Protein AF-A0A1U5AFI0-F1 (afdb_monomer_lite)

Structure (mmCIF, N/CA/C/O backbone):
data_AF-A0A1U5AFI0-F1
#
_entry.id   AF-A0A1U5AFI0-F1
#
loop_
_atom_site.group_PDB
_atom_site.id
_atom_site.type_symbol
_atom_site.label_atom_id
_atom_site.label_alt_id
_atom_site.label_comp_id
_atom_site.label_asym_id
_atom_site.label_entity_id
_atom_site.label_seq_id
_atom_site.pdbx_PDB_ins_code
_atom_site.Cartn_x
_atom_s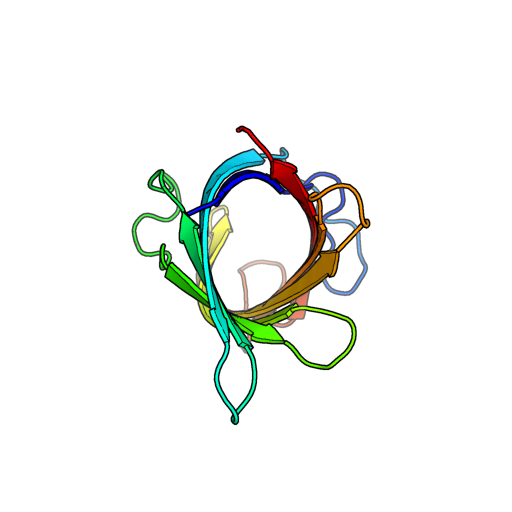ite.Cartn_y
_atom_site.Cartn_z
_atom_site.occupancy
_atom_site.B_iso_or_equiv
_atom_site.auth_seq_id
_atom_site.auth_comp_id
_atom_site.auth_asym_id
_atom_site.auth_atom_id
_atom_site.pdbx_PDB_model_num
ATOM 1 N N . MET A 1 1 ? -11.183 8.647 15.906 1.00 78.31 1 MET A N 1
ATOM 2 C CA . MET A 1 1 ? -10.141 8.436 14.883 1.00 78.31 1 MET A CA 1
ATOM 3 C C . MET A 1 1 ? -8.899 7.941 15.593 1.00 78.31 1 MET A C 1
ATOM 5 O O . MET A 1 1 ? -8.660 8.403 16.701 1.00 78.31 1 MET A O 1
ATOM 9 N N . CYS A 1 2 ? -8.158 7.023 14.988 1.00 89.19 2 CYS A N 1
ATOM 10 C CA . CYS A 1 2 ? -6.889 6.516 15.512 1.00 89.19 2 CYS A CA 1
ATOM 11 C C . CYS A 1 2 ? -5.765 6.988 14.587 1.00 89.19 2 CYS A C 1
ATOM 13 O O . CYS A 1 2 ? -5.939 6.951 13.367 1.00 89.19 2 CYS A O 1
ATOM 15 N N . ALA A 1 3 ? -4.660 7.470 15.147 1.00 94.75 3 ALA A N 1
ATOM 16 C CA . ALA A 1 3 ? -3.517 7.963 14.385 1.00 94.75 3 ALA A CA 1
ATOM 17 C C . ALA A 1 3 ? -2.415 6.900 14.342 1.00 94.75 3 ALA A C 1
ATOM 19 O O . ALA A 1 3 ? -2.177 6.213 15.336 1.00 94.75 3 ALA A O 1
ATOM 20 N N . TYR A 1 4 ? -1.777 6.757 13.182 1.00 96.06 4 TYR A N 1
ATOM 21 C CA . TYR A 1 4 ? -0.758 5.745 12.932 1.00 96.06 4 TYR A CA 1
ATOM 22 C C . TYR A 1 4 ? 0.396 6.306 12.111 1.00 96.06 4 TYR A C 1
ATOM 24 O O . TYR A 1 4 ? 0.178 7.088 11.185 1.00 96.06 4 TYR A O 1
ATOM 32 N N . ASP A 1 5 ? 1.594 5.803 12.378 1.00 96.62 5 ASP A N 1
ATOM 33 C CA . ASP A 1 5 ? 2.698 5.832 11.428 1.00 96.62 5 ASP A CA 1
ATOM 34 C C . ASP A 1 5 ? 2.676 4.547 10.605 1.00 96.62 5 ASP A C 1
ATOM 36 O O . ASP A 1 5 ? 2.645 3.444 11.150 1.00 96.62 5 ASP A O 1
ATOM 40 N N . THR A 1 6 ? 2.675 4.694 9.282 1.00 96.31 6 THR A N 1
ATOM 41 C CA . THR A 1 6 ? 2.744 3.581 8.332 1.00 96.31 6 THR A CA 1
ATOM 42 C C . THR A 1 6 ? 4.146 3.474 7.778 1.00 96.31 6 THR A C 1
ATOM 44 O O . THR A 1 6 ? 4.532 4.298 6.952 1.00 96.31 6 THR A O 1
ATOM 47 N N . TYR A 1 7 ? 4.886 2.456 8.195 1.00 97.50 7 TYR A N 1
ATOM 48 C CA . TYR A 1 7 ? 6.211 2.161 7.665 1.00 97.50 7 TYR A CA 1
ATOM 49 C C . TYR A 1 7 ? 6.099 1.169 6.505 1.00 97.50 7 TYR A C 1
ATOM 51 O O . TYR A 1 7 ? 5.743 0.011 6.713 1.00 97.50 7 TYR A O 1
ATOM 59 N N . LEU A 1 8 ? 6.379 1.628 5.285 1.00 97.25 8 LEU A N 1
ATOM 60 C CA . LEU A 1 8 ? 6.456 0.810 4.077 1.00 97.25 8 LEU A CA 1
ATOM 61 C C . LEU A 1 8 ? 7.889 0.301 3.909 1.00 97.25 8 LEU A C 1
ATOM 63 O O . LEU A 1 8 ? 8.808 1.086 3.655 1.00 97.25 8 LEU A O 1
ATOM 67 N N . ASP A 1 9 ? 8.079 -1.011 4.026 1.00 97.94 9 ASP A N 1
ATOM 68 C CA . ASP A 1 9 ? 9.399 -1.634 3.966 1.00 97.94 9 ASP A CA 1
ATOM 69 C C . ASP A 1 9 ? 9.802 -1.938 2.518 1.00 97.94 9 ASP A C 1
ATOM 71 O O . ASP A 1 9 ? 9.871 -3.089 2.076 1.00 97.94 9 ASP A O 1
ATOM 75 N N . HIS A 1 10 ? 10.060 -0.877 1.755 1.00 95.44 10 HIS A N 1
ATOM 76 C CA . HIS A 1 10 ? 10.515 -0.993 0.371 1.00 95.44 10 HIS A CA 1
ATOM 77 C C . HIS A 1 10 ? 11.867 -1.703 0.238 1.00 95.44 10 HIS A C 1
ATOM 79 O O . HIS A 1 10 ? 12.152 -2.265 -0.817 1.00 95.44 10 HIS A O 1
ATOM 85 N N . ALA A 1 11 ? 12.668 -1.787 1.304 1.00 97.62 11 ALA A N 1
ATOM 86 C CA . ALA A 1 11 ? 13.906 -2.562 1.292 1.00 97.62 11 ALA A CA 1
ATOM 87 C C . ALA A 1 11 ? 13.649 -4.074 1.136 1.00 97.62 11 ALA A C 1
ATOM 89 O O . ALA A 1 11 ? 14.543 -4.824 0.745 1.00 97.62 11 ALA A O 1
ATOM 90 N N . ARG A 1 12 ? 12.423 -4.530 1.421 1.00 98.25 12 ARG A N 1
ATOM 91 C CA . ARG A 1 12 ? 11.962 -5.912 1.230 1.00 98.25 12 ARG A CA 1
ATOM 92 C C . ARG A 1 12 ? 11.039 -6.083 0.026 1.00 98.25 12 ARG A C 1
ATOM 94 O O . ARG A 1 12 ? 10.423 -7.142 -0.108 1.00 98.25 12 ARG A O 1
ATOM 101 N N . GLN A 1 13 ? 10.922 -5.066 -0.823 1.00 97.62 13 GLN A N 1
ATOM 102 C CA . GLN A 1 13 ? 10.088 -5.147 -2.011 1.00 97.62 13 GLN A CA 1
ATOM 103 C C . GLN A 1 13 ? 10.597 -6.232 -2.971 1.00 97.62 13 GLN A C 1
ATOM 105 O O . GLN A 1 13 ? 11.798 -6.491 -3.102 1.00 97.62 13 GLN A O 1
ATOM 110 N N . THR A 1 14 ? 9.649 -6.880 -3.643 1.00 98.00 14 THR A N 1
ATOM 111 C CA . THR A 1 14 ? 9.916 -7.837 -4.715 1.00 98.00 14 THR A CA 1
ATOM 112 C C . THR A 1 14 ? 9.056 -7.540 -5.932 1.00 98.00 14 THR A C 1
ATOM 114 O O . THR A 1 14 ? 7.973 -6.974 -5.792 1.00 98.00 14 THR A O 1
ATOM 117 N N . PHE A 1 15 ? 9.502 -7.989 -7.103 1.00 97.19 15 PHE A N 1
ATOM 118 C CA . PHE A 1 15 ? 8.686 -8.111 -8.307 1.00 97.19 15 PHE A CA 1
ATOM 119 C C . PHE A 1 15 ? 8.700 -9.565 -8.776 1.00 97.19 15 PHE A C 1
ATOM 121 O O . PHE A 1 15 ? 9.766 -10.130 -9.020 1.00 97.19 15 PHE A O 1
ATOM 128 N N . GLU A 1 16 ? 7.539 -10.208 -8.896 1.00 97.31 16 GLU A N 1
ATOM 129 C CA . GLU A 1 16 ? 7.459 -11.645 -9.228 1.00 97.31 16 GLU A CA 1
ATOM 130 C C . GLU A 1 16 ? 8.360 -12.510 -8.314 1.00 97.31 16 GLU A C 1
ATOM 132 O O . GLU A 1 16 ? 9.023 -13.454 -8.745 1.00 97.31 16 GLU A O 1
ATOM 137 N N . GLY A 1 17 ? 8.456 -12.128 -7.035 1.00 97.12 17 GLY A N 1
ATOM 138 C CA . GLY A 1 17 ? 9.295 -12.787 -6.031 1.00 97.12 17 GLY A CA 1
ATOM 139 C C . GLY A 1 17 ? 10.802 -12.513 -6.138 1.00 97.12 17 GLY A C 1
ATOM 140 O O . GLY A 1 17 ? 11.545 -12.920 -5.243 1.00 97.12 17 GLY A O 1
ATOM 141 N N . ARG A 1 18 ? 11.281 -11.808 -7.173 1.00 97.19 18 ARG A N 1
ATOM 142 C CA . ARG A 1 18 ? 12.684 -11.365 -7.257 1.00 97.19 18 ARG A CA 1
ATOM 143 C C . ARG A 1 18 ? 12.883 -10.100 -6.418 1.00 97.19 18 ARG A C 1
ATOM 145 O O . ARG A 1 18 ? 12.010 -9.237 -6.467 1.00 97.19 18 ARG A O 1
ATOM 152 N N . PRO A 1 19 ? 13.990 -9.952 -5.669 1.00 97.12 19 PRO A N 1
ATOM 153 C CA . PRO A 1 19 ? 14.265 -8.715 -4.942 1.00 97.12 19 PRO A CA 1
ATOM 154 C C . PRO A 1 19 ? 14.252 -7.495 -5.870 1.00 97.12 19 PRO A C 1
ATOM 156 O O . PRO A 1 19 ? 14.909 -7.510 -6.909 1.00 97.12 19 PRO A O 1
ATOM 159 N N . ASP A 1 20 ? 13.522 -6.458 -5.466 1.00 94.44 20 ASP A N 1
ATOM 160 C CA . ASP A 1 20 ? 13.448 -5.154 -6.135 1.00 94.44 20 ASP A CA 1
ATOM 161 C C . ASP A 1 20 ? 13.395 -4.032 -5.077 1.00 94.44 20 ASP A C 1
ATOM 163 O O . ASP A 1 20 ? 12.355 -3.404 -4.876 1.00 94.44 20 ASP A O 1
ATOM 167 N N . PRO A 1 21 ? 14.471 -3.859 -4.287 1.00 95.00 21 PRO A N 1
ATOM 168 C CA . PRO A 1 21 ? 14.442 -2.998 -3.115 1.00 95.00 21 PRO A CA 1
ATOM 169 C C . PRO A 1 21 ? 14.593 -1.514 -3.466 1.00 95.00 21 PRO A C 1
ATOM 171 O O . PRO A 1 21 ? 15.348 -1.140 -4.365 1.00 95.00 21 PRO A O 1
ATOM 174 N N . SER A 1 22 ? 13.964 -0.656 -2.667 1.00 90.56 22 SER A N 1
ATOM 175 C CA . SER A 1 22 ? 14.218 0.789 -2.638 1.00 90.56 22 SER A CA 1
ATOM 176 C C . SER A 1 22 ? 14.157 1.333 -1.206 1.00 90.56 22 SER A C 1
ATOM 178 O O . SER A 1 22 ? 13.956 0.571 -0.254 1.00 90.56 22 SER A O 1
ATOM 180 N N . ASP A 1 23 ? 14.396 2.634 -1.031 1.00 93.12 23 ASP A N 1
ATOM 181 C CA . ASP A 1 23 ? 14.433 3.241 0.299 1.00 93.12 23 ASP A CA 1
ATOM 182 C C . ASP A 1 23 ? 13.063 3.131 0.997 1.00 93.12 23 ASP A C 1
ATOM 184 O O . ASP A 1 23 ? 12.030 3.468 0.404 1.00 93.12 23 ASP A O 1
ATOM 188 N N . PRO A 1 24 ? 13.017 2.667 2.260 1.00 94.81 24 PRO A N 1
ATOM 189 C CA . PRO A 1 24 ? 11.769 2.585 3.003 1.00 94.81 24 PRO A CA 1
ATOM 190 C C . PRO A 1 24 ? 11.200 3.980 3.280 1.00 94.81 24 PRO A C 1
ATOM 192 O O . PRO A 1 24 ? 11.921 4.979 3.317 1.00 94.81 24 PRO A O 1
ATOM 195 N N . SER A 1 25 ? 9.893 4.050 3.527 1.00 93.50 25 SER A N 1
ATOM 196 C CA . SER A 1 25 ? 9.216 5.318 3.809 1.00 93.50 25 SER A CA 1
ATOM 197 C C . SER A 1 25 ? 8.228 5.197 4.962 1.00 93.50 25 SER A C 1
ATOM 199 O O . SER A 1 25 ? 7.618 4.149 5.165 1.00 93.50 25 SER A O 1
ATOM 201 N N . THR A 1 26 ? 8.043 6.292 5.702 1.00 95.00 26 THR A N 1
ATOM 202 C CA . THR A 1 26 ? 7.027 6.393 6.755 1.00 95.00 26 THR A CA 1
ATOM 203 C C . THR A 1 26 ? 5.995 7.446 6.381 1.00 95.00 26 THR A C 1
ATOM 205 O O . THR A 1 26 ? 6.347 8.558 5.990 1.00 95.00 26 THR A O 1
ATOM 208 N N . GLN A 1 27 ? 4.715 7.103 6.509 1.00 94.12 27 GLN A N 1
ATOM 209 C CA . GLN A 1 27 ? 3.594 7.978 6.175 1.00 94.12 27 GLN A CA 1
ATOM 210 C C . GLN A 1 27 ? 2.623 8.072 7.350 1.00 94.12 27 GLN A C 1
ATOM 212 O O . GLN A 1 27 ? 2.140 7.052 7.842 1.00 94.12 27 GLN A O 1
ATOM 217 N N . ALA A 1 28 ? 2.285 9.295 7.756 1.00 94.50 28 ALA A N 1
ATOM 218 C CA . ALA A 1 28 ? 1.242 9.521 8.749 1.00 94.50 28 ALA A CA 1
ATOM 219 C C . ALA A 1 28 ? -0.137 9.156 8.173 1.00 94.50 28 ALA A C 1
ATOM 221 O O . ALA A 1 28 ? -0.500 9.553 7.057 1.00 94.50 28 ALA A O 1
ATOM 222 N N . ALA A 1 29 ? -0.920 8.422 8.956 1.00 93.81 29 ALA A N 1
ATOM 223 C CA . ALA A 1 29 ? -2.237 7.933 8.590 1.00 93.81 29 ALA A CA 1
ATOM 224 C C . ALA A 1 29 ? -3.251 8.145 9.718 1.00 93.81 29 ALA A C 1
ATOM 226 O O . ALA A 1 29 ? -2.918 8.139 10.903 1.00 93.81 29 ALA A O 1
ATOM 227 N N . SER A 1 30 ? -4.519 8.291 9.343 1.00 94.12 30 SER A N 1
ATOM 228 C CA . SER A 1 30 ? -5.639 8.290 10.280 1.00 94.12 30 SER A CA 1
ATOM 229 C C . SER A 1 30 ? -6.676 7.248 9.884 1.00 94.12 30 SER A C 1
ATOM 231 O O . SER A 1 30 ? -6.987 7.074 8.706 1.00 94.12 30 SER A O 1
ATOM 233 N N . PHE A 1 31 ? -7.211 6.555 10.885 1.00 92.12 31 PHE A N 1
ATOM 234 C CA . PHE A 1 31 ? -8.194 5.495 10.719 1.00 92.12 31 PHE A CA 1
ATOM 235 C C . PHE A 1 31 ? -9.514 5.844 11.390 1.00 92.12 31 PHE A C 1
ATOM 237 O O . PHE A 1 31 ? -9.560 6.311 12.534 1.00 92.12 31 PHE A O 1
ATOM 244 N N . THR A 1 32 ? -10.607 5.562 10.686 1.00 94.00 32 THR A N 1
ATOM 245 C CA . THR A 1 32 ? -11.959 5.585 11.249 1.00 94.00 32 THR A CA 1
ATOM 246 C C . THR A 1 32 ? -12.676 4.286 10.922 1.00 94.00 32 THR A C 1
ATOM 248 O O . THR A 1 32 ? -12.925 3.998 9.756 1.00 94.00 32 THR A O 1
ATOM 251 N N . THR A 1 33 ? -13.051 3.529 11.950 1.00 94.56 33 THR A N 1
ATOM 252 C CA . THR A 1 33 ? -13.770 2.261 11.792 1.00 94.56 33 THR A CA 1
ATOM 253 C C . THR A 1 33 ? -15.250 2.445 12.085 1.00 94.56 33 THR A C 1
ATOM 255 O O . THR A 1 33 ? -15.623 3.037 13.094 1.00 94.56 33 THR A O 1
ATOM 258 N N . THR A 1 34 ? -16.103 1.934 11.203 1.00 94.94 34 THR A N 1
ATOM 259 C CA . THR A 1 34 ? -17.555 1.869 11.394 1.00 94.94 34 THR A CA 1
ATOM 260 C C . THR A 1 34 ? -18.004 0.424 11.253 1.00 94.94 34 THR A C 1
ATOM 262 O O . THR A 1 34 ? -17.742 -0.206 10.231 1.00 94.94 34 THR A O 1
ATOM 265 N N . CYS A 1 35 ? -18.693 -0.094 12.266 1.00 94.81 35 CYS A N 1
ATOM 266 C CA . CYS A 1 35 ? -19.278 -1.430 12.248 1.00 94.81 35 CYS A CA 1
ATOM 267 C C . CYS A 1 35 ? -20.802 -1.335 12.225 1.00 94.81 35 CYS A C 1
ATOM 269 O O . CYS A 1 35 ? -21.402 -0.566 12.974 1.00 94.81 35 CYS A O 1
ATOM 271 N N . THR A 1 36 ? -21.421 -2.135 11.365 1.00 93.62 36 THR A N 1
ATOM 272 C CA . THR A 1 36 ? -22.875 -2.285 11.258 1.00 93.62 36 THR A CA 1
ATOM 273 C C . THR A 1 36 ? -23.236 -3.771 11.262 1.00 93.62 36 THR A C 1
ATOM 275 O O . THR A 1 36 ? -22.355 -4.630 11.295 1.00 93.62 36 THR A O 1
ATOM 278 N N . ALA A 1 37 ? -24.527 -4.094 11.153 1.00 94.19 37 ALA A N 1
ATOM 279 C CA . ALA A 1 37 ? -24.973 -5.476 10.960 1.00 94.19 37 ALA A CA 1
ATOM 280 C C . ALA A 1 37 ? -24.404 -6.136 9.682 1.00 94.19 37 ALA A C 1
ATOM 282 O O . ALA A 1 37 ? -24.400 -7.357 9.583 1.00 94.19 37 ALA A O 1
ATOM 283 N N . GLN A 1 38 ? -23.917 -5.348 8.714 1.00 91.06 38 GLN A N 1
ATOM 284 C CA . GLN A 1 38 ? -23.325 -5.834 7.460 1.00 91.06 38 GLN A CA 1
ATOM 285 C C . GLN A 1 38 ? -21.806 -6.066 7.550 1.00 91.06 38 GLN A C 1
ATOM 287 O O . GLN A 1 38 ? -21.187 -6.444 6.559 1.00 91.06 38 GLN A O 1
ATOM 292 N N . GLY A 1 39 ? -21.201 -5.828 8.717 1.00 93.06 39 GLY A N 1
ATOM 293 C CA . GLY A 1 39 ? -19.761 -5.932 8.940 1.00 93.06 39 GLY A CA 1
ATOM 294 C C . GLY A 1 39 ? -19.110 -4.587 9.247 1.00 93.06 39 GLY A C 1
ATOM 295 O O . GLY A 1 39 ? -19.784 -3.575 9.470 1.00 93.06 39 GLY A O 1
ATOM 296 N N . CYS A 1 40 ? -17.780 -4.593 9.284 1.00 95.81 40 CYS A N 1
ATOM 297 C CA . CYS A 1 40 ? -16.975 -3.427 9.619 1.00 95.81 40 CYS A CA 1
ATOM 298 C C . CYS A 1 40 ? -16.194 -2.907 8.412 1.00 95.81 40 CYS A C 1
ATOM 300 O O . CYS A 1 40 ? -15.639 -3.684 7.631 1.00 95.81 40 CYS A O 1
ATOM 302 N N . VAL A 1 41 ? -16.123 -1.581 8.304 1.00 96.31 41 VAL A N 1
ATOM 303 C CA . VAL A 1 41 ? -15.302 -0.860 7.329 1.00 96.31 41 VAL A CA 1
ATOM 304 C C . VAL A 1 41 ? -14.372 0.086 8.076 1.00 96.31 41 VAL A C 1
ATOM 306 O O . VAL A 1 41 ? -14.836 0.895 8.882 1.00 96.31 41 VAL A O 1
ATOM 309 N N . ALA A 1 42 ? -13.075 -0.001 7.801 1.00 95.62 42 ALA A N 1
ATOM 310 C CA . ALA A 1 42 ? -12.075 0.946 8.266 1.00 95.62 42 ALA A CA 1
ATOM 311 C C . ALA A 1 42 ? -11.680 1.874 7.115 1.00 95.62 42 ALA A C 1
ATOM 313 O O . ALA A 1 42 ? -11.272 1.421 6.050 1.00 95.62 42 ALA A O 1
ATOM 314 N N . ARG A 1 43 ? -11.806 3.182 7.326 1.00 95.75 43 ARG A N 1
ATOM 315 C CA . ARG A 1 43 ? -11.354 4.210 6.390 1.00 95.75 43 ARG A CA 1
ATOM 316 C C . ARG A 1 43 ? -9.963 4.666 6.780 1.00 95.75 43 ARG A C 1
ATOM 318 O O . ARG A 1 43 ? -9.807 5.260 7.846 1.00 95.75 43 ARG A O 1
ATOM 325 N N . TRP A 1 44 ? -8.993 4.403 5.920 1.00 94.06 44 TRP A N 1
ATOM 326 C CA . TRP A 1 44 ? -7.618 4.867 6.044 1.00 94.06 44 TRP A CA 1
ATOM 327 C C . TRP A 1 44 ? -7.444 6.141 5.228 1.00 94.06 44 TRP A C 1
ATOM 329 O O . TRP A 1 44 ? -7.505 6.088 4.002 1.00 94.06 44 TRP A O 1
ATOM 339 N N . LEU A 1 45 ? -7.117 7.254 5.882 1.00 93.69 45 LEU A N 1
ATOM 340 C CA . LEU A 1 45 ? -6.670 8.490 5.238 1.00 93.69 45 LEU A CA 1
ATOM 341 C C . LEU A 1 45 ? -5.159 8.701 5.432 1.00 93.69 45 LEU A C 1
ATOM 343 O O . LEU A 1 45 ? -4.700 8.859 6.563 1.00 93.69 45 LEU A O 1
ATOM 347 N N . ARG A 1 46 ? -4.391 8.731 4.338 1.00 92.75 46 ARG A N 1
ATOM 348 C CA . ARG A 1 46 ? -3.006 9.223 4.306 1.00 92.75 46 ARG A CA 1
ATOM 349 C C . ARG A 1 46 ? -3.034 10.739 4.508 1.00 92.75 46 ARG A C 1
ATOM 351 O O . ARG A 1 46 ? -3.712 11.439 3.765 1.00 92.75 46 ARG A O 1
ATOM 358 N N . VAL A 1 47 ? -2.329 11.231 5.525 1.00 89.12 47 VAL A N 1
ATOM 359 C CA . VAL A 1 47 ? -2.425 12.635 5.970 1.00 89.12 47 VAL A CA 1
ATOM 360 C C . VAL A 1 47 ? -1.495 13.559 5.177 1.00 89.12 47 VAL A C 1
ATOM 362 O O . VAL A 1 47 ? -1.785 14.743 5.034 1.00 89.12 47 VAL A O 1
ATOM 365 N N . ALA A 1 48 ? -0.394 13.022 4.647 1.00 83.19 48 ALA A N 1
ATOM 366 C CA . ALA A 1 48 ? 0.555 13.760 3.822 1.00 83.19 48 ALA A CA 1
ATOM 367 C C . ALA A 1 48 ? 0.401 13.416 2.333 1.00 83.19 48 ALA A C 1
ATOM 369 O O . ALA A 1 48 ? 0.134 12.267 1.964 1.00 83.19 48 ALA A O 1
ATOM 370 N N . GLU A 1 49 ? 0.613 14.408 1.473 1.00 79.56 49 GLU A N 1
ATOM 371 C CA . GLU A 1 49 ? 0.7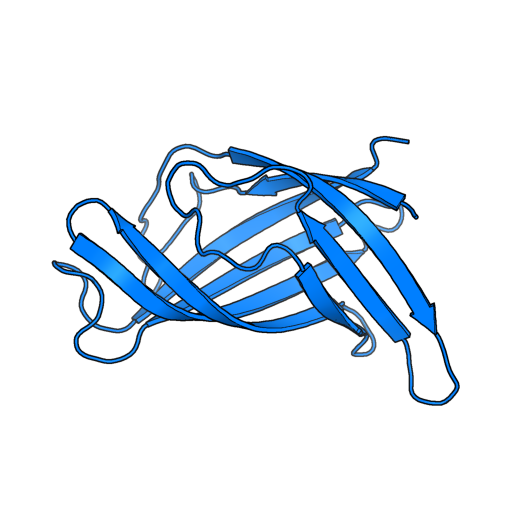16 14.180 0.034 1.00 79.56 49 GLU A CA 1
ATOM 372 C C . GLU A 1 49 ? 2.013 13.453 -0.325 1.00 79.56 49 GLU A C 1
ATOM 374 O O . GLU A 1 49 ? 3.033 13.595 0.351 1.00 79.56 49 GLU A O 1
ATOM 379 N N . LEU A 1 50 ? 1.971 12.677 -1.408 1.00 82.38 50 LEU A N 1
ATOM 380 C CA . LEU A 1 50 ? 3.157 12.030 -1.963 1.00 82.38 50 LEU A CA 1
ATOM 381 C C . LEU A 1 50 ? 3.738 12.947 -3.038 1.00 82.38 50 LEU A C 1
ATOM 383 O O . LEU A 1 50 ? 3.115 13.118 -4.084 1.00 82.38 50 LEU A O 1
ATOM 387 N N . SER A 1 51 ? 4.922 13.518 -2.803 1.00 78.12 51 SER A N 1
ATOM 388 C CA . SER A 1 51 ? 5.598 14.391 -3.780 1.00 78.12 51 SER A CA 1
ATOM 389 C C . SER A 1 51 ? 5.771 13.714 -5.138 1.00 78.12 51 SER A C 1
ATOM 391 O O . SER A 1 51 ? 5.545 14.332 -6.174 1.00 78.12 51 SER A O 1
ATOM 393 N N . ASP A 1 52 ? 6.101 12.425 -5.110 1.00 75.50 52 ASP A N 1
ATOM 394 C CA . ASP A 1 52 ? 6.447 11.643 -6.299 1.00 75.50 52 ASP A CA 1
ATOM 395 C C . ASP A 1 52 ? 5.211 10.982 -6.928 1.00 75.50 52 ASP A C 1
ATOM 397 O O . ASP A 1 52 ? 5.280 10.390 -8.004 1.00 75.50 52 ASP A O 1
ATOM 401 N N . ASN A 1 53 ? 4.054 11.080 -6.263 1.00 77.94 53 ASN A N 1
ATOM 402 C CA . ASN A 1 53 ? 2.792 10.547 -6.758 1.00 77.94 53 ASN A CA 1
ATOM 403 C C . ASN A 1 53 ? 1.588 11.390 -6.293 1.00 77.94 53 ASN A C 1
ATOM 405 O O . ASN A 1 53 ? 0.733 10.903 -5.544 1.00 77.94 53 ASN A O 1
ATOM 409 N N . PRO A 1 54 ? 1.486 12.656 -6.739 1.00 81.25 54 PRO A N 1
ATOM 410 C CA . PRO A 1 54 ? 0.470 13.600 -6.265 1.00 81.25 54 PRO A CA 1
ATOM 411 C C . PRO A 1 54 ? -0.961 13.221 -6.677 1.00 81.25 54 PRO A C 1
ATOM 413 O O . PRO A 1 54 ? -1.926 13.807 -6.199 1.00 81.25 54 PRO A O 1
ATOM 416 N N . HIS A 1 55 ? -1.117 12.248 -7.578 1.00 83.06 55 HIS A N 1
ATOM 417 C CA . HIS A 1 55 ? -2.416 11.739 -8.019 1.00 83.06 55 HIS A CA 1
ATOM 418 C C . HIS A 1 55 ? -2.824 10.440 -7.311 1.00 83.06 55 HIS A C 1
ATOM 420 O O . HIS A 1 55 ? -3.905 9.912 -7.575 1.00 83.06 55 HIS A O 1
ATOM 426 N N . ALA A 1 56 ? -1.991 9.918 -6.405 1.00 85.44 56 ALA A N 1
ATOM 427 C CA . ALA A 1 56 ? -2.330 8.752 -5.608 1.00 85.44 56 ALA A CA 1
ATOM 428 C C . ALA A 1 56 ? -3.509 9.052 -4.673 1.00 85.44 56 ALA A C 1
ATOM 430 O O . ALA A 1 56 ? -3.408 9.977 -3.856 1.00 85.44 56 ALA A O 1
ATOM 431 N N . PRO A 1 57 ? -4.570 8.221 -4.675 1.00 88.81 57 PRO A N 1
ATOM 432 C CA . PRO A 1 57 ? -5.653 8.354 -3.711 1.00 88.81 57 PRO A CA 1
ATOM 433 C C . PRO A 1 57 ? -5.106 8.398 -2.281 1.00 88.81 57 PRO A C 1
ATOM 435 O O . PRO A 1 57 ? -4.182 7.657 -1.933 1.00 88.81 57 PRO A O 1
ATOM 438 N N . ALA A 1 58 ? -5.645 9.292 -1.457 1.00 90.69 58 ALA A N 1
ATOM 439 C CA . ALA A 1 58 ? -5.275 9.402 -0.047 1.00 90.69 58 ALA A CA 1
ATOM 440 C C . ALA A 1 58 ? -6.191 8.573 0.864 1.00 90.69 58 ALA A C 1
ATOM 442 O O . ALA A 1 58 ? -5.798 8.249 1.980 1.00 90.69 58 ALA A O 1
ATOM 443 N N . LEU A 1 59 ? -7.394 8.223 0.398 1.00 92.69 59 LEU A N 1
ATOM 444 C CA . LEU A 1 59 ? -8.415 7.527 1.177 1.00 92.69 59 LEU A CA 1
ATOM 445 C C . LEU A 1 59 ? -8.642 6.112 0.641 1.00 92.69 59 LEU A C 1
ATOM 447 O O . LEU A 1 59 ? -8.880 5.936 -0.553 1.00 92.69 59 LEU A O 1
ATOM 451 N N . PHE A 1 60 ? -8.628 5.128 1.536 1.00 94.44 60 PHE A N 1
ATOM 452 C CA . PHE A 1 60 ? -8.890 3.728 1.215 1.00 94.44 60 PHE A CA 1
ATOM 453 C C . PHE A 1 60 ? -9.867 3.116 2.211 1.00 94.44 60 PHE A C 1
ATOM 455 O O . PHE A 1 60 ? -9.709 3.271 3.423 1.00 94.44 60 PHE A O 1
ATOM 462 N N . ASP A 1 61 ? -10.847 2.385 1.690 1.00 96.19 61 ASP A N 1
ATOM 463 C CA . ASP A 1 61 ? -11.761 1.591 2.499 1.00 96.19 61 ASP A CA 1
ATOM 464 C C . ASP A 1 61 ? -11.212 0.168 2.625 1.00 96.19 61 ASP A C 1
ATOM 466 O O . ASP A 1 61 ? -10.922 -0.501 1.630 1.00 96.19 61 ASP A O 1
ATOM 470 N N . TYR A 1 62 ? -11.102 -0.295 3.862 1.00 97.06 62 TYR A N 1
ATOM 471 C CA . TYR A 1 62 ? -10.749 -1.656 4.221 1.00 97.06 62 TYR A CA 1
ATOM 472 C C . TYR A 1 62 ? -11.971 -2.360 4.792 1.00 97.06 62 TYR A C 1
ATOM 474 O O . TYR A 1 62 ? -12.678 -1.803 5.633 1.00 97.06 62 TYR A O 1
ATOM 482 N N . ARG A 1 63 ? -12.209 -3.600 4.375 1.00 97.12 63 ARG A N 1
ATOM 483 C CA . ARG A 1 63 ? -13.293 -4.442 4.889 1.00 97.12 63 ARG A CA 1
ATOM 484 C C . ARG A 1 63 ? -12.726 -5.551 5.757 1.00 97.12 63 ARG A C 1
ATOM 486 O O . ARG A 1 63 ? -11.715 -6.151 5.407 1.00 97.12 63 ARG A O 1
ATOM 493 N N . TRP A 1 64 ? -13.378 -5.810 6.885 1.00 95.94 64 TRP A N 1
ATOM 494 C CA . TRP A 1 64 ? -13.032 -6.945 7.735 1.00 95.94 64 TRP A CA 1
ATOM 495 C C . TRP A 1 64 ? -13.534 -8.243 7.101 1.00 95.94 64 TRP A C 1
ATOM 497 O O . TRP A 1 64 ? -14.712 -8.323 6.748 1.00 95.94 64 TRP A O 1
ATOM 507 N N . ASN A 1 65 ? -12.672 -9.252 6.980 1.00 94.38 65 ASN A N 1
ATOM 508 C CA . ASN A 1 65 ? -13.017 -10.543 6.373 1.00 94.38 65 ASN A CA 1
ATOM 509 C C . ASN A 1 65 ? -13.143 -11.700 7.397 1.00 94.38 65 ASN A C 1
ATOM 511 O O . ASN A 1 65 ? -13.511 -12.808 7.016 1.00 94.38 65 ASN A O 1
ATOM 515 N N . GLY A 1 66 ? -12.851 -11.453 8.680 1.00 91.44 66 GLY A N 1
ATOM 516 C CA . GLY A 1 66 ? -12.863 -12.462 9.744 1.00 91.44 66 GLY A CA 1
ATOM 517 C C . GLY A 1 66 ? -11.586 -12.479 10.584 1.00 91.44 66 GLY A C 1
ATOM 518 O O . GLY A 1 66 ? -11.684 -12.564 11.807 1.00 91.44 66 GLY A O 1
ATOM 519 N N . ASP A 1 67 ? -10.424 -12.341 9.949 1.00 93.38 67 ASP A N 1
ATOM 520 C CA . ASP A 1 67 ? -9.102 -12.383 10.593 1.00 93.38 67 ASP A CA 1
ATOM 521 C C . ASP A 1 67 ? -8.189 -11.209 10.205 1.00 93.38 67 ASP A C 1
ATOM 523 O O . ASP A 1 67 ? -7.250 -10.884 10.937 1.00 93.38 67 ASP A O 1
ATOM 527 N N . ARG A 1 68 ? -8.487 -10.530 9.094 1.00 96.50 68 ARG A N 1
ATOM 528 C CA . ARG A 1 68 ? -7.730 -9.383 8.597 1.00 96.50 68 ARG A CA 1
ATOM 529 C C . ARG A 1 68 ? -8.624 -8.332 7.946 1.00 96.50 68 ARG A C 1
ATOM 531 O O . ARG A 1 68 ? -9.787 -8.547 7.597 1.00 96.50 68 ARG A O 1
ATOM 538 N N . TRP A 1 69 ? -8.048 -7.157 7.768 1.00 97.56 69 TRP A N 1
ATOM 539 C CA . TRP A 1 69 ? -8.609 -6.111 6.928 1.00 97.56 69 TRP A CA 1
ATOM 540 C C . TRP A 1 69 ? -8.092 -6.256 5.504 1.00 97.56 69 TRP A C 1
ATOM 542 O O . TRP A 1 69 ? -6.895 -6.448 5.311 1.00 97.56 69 TRP A O 1
ATOM 552 N N . GLU A 1 70 ? -8.971 -6.107 4.519 1.00 98.06 70 GLU A N 1
ATOM 553 C CA . GLU A 1 70 ? -8.620 -6.185 3.101 1.00 98.06 70 GLU A CA 1
ATOM 554 C C . GLU A 1 70 ? -9.080 -4.933 2.352 1.00 98.06 70 GLU A C 1
ATOM 556 O O . GLU A 1 70 ? -10.187 -4.434 2.576 1.00 98.06 70 GLU A O 1
ATOM 561 N N . SER A 1 71 ? -8.254 -4.439 1.436 1.00 97.50 71 SER A N 1
ATOM 562 C CA . SER A 1 71 ? -8.612 -3.366 0.506 1.00 97.50 71 SER A CA 1
ATOM 563 C C . SER A 1 71 ? -8.093 -3.689 -0.887 1.00 97.50 71 SER A C 1
ATOM 565 O O . SER A 1 71 ? -7.028 -4.288 -1.022 1.00 97.50 71 SER A O 1
ATOM 567 N N . SER A 1 72 ? -8.833 -3.287 -1.920 1.00 96.25 72 SER A N 1
ATOM 568 C CA . SER A 1 72 ? -8.363 -3.335 -3.302 1.00 96.25 72 SER A CA 1
ATOM 569 C C . SER A 1 72 ? -8.937 -2.170 -4.103 1.00 96.25 72 SER A C 1
ATOM 571 O O . SER A 1 72 ? -10.116 -1.836 -3.948 1.00 96.25 72 SER A O 1
ATOM 573 N N . ALA A 1 73 ? -8.100 -1.527 -4.914 1.00 94.75 73 ALA A N 1
ATOM 574 C CA . ALA A 1 73 ? -8.478 -0.405 -5.765 1.00 94.75 73 ALA A CA 1
ATOM 575 C C . ALA A 1 73 ? -7.465 -0.201 -6.898 1.00 94.75 73 ALA A C 1
ATOM 577 O O . ALA A 1 73 ? -6.291 -0.554 -6.767 1.00 94.75 73 ALA A O 1
ATOM 578 N N . ASP A 1 74 ? -7.902 0.455 -7.971 1.00 95.06 74 ASP A N 1
ATOM 579 C CA . ASP A 1 74 ? -6.983 0.974 -8.980 1.00 95.06 74 ASP A CA 1
ATOM 580 C C . ASP A 1 74 ? -6.082 2.054 -8.372 1.00 95.06 74 ASP A C 1
ATOM 582 O O . ASP A 1 74 ? -6.515 2.899 -7.581 1.00 95.06 74 ASP A O 1
ATOM 586 N N . TYR A 1 75 ? -4.810 2.031 -8.753 1.00 93.94 75 TYR A N 1
ATOM 587 C CA . TYR A 1 75 ? -3.793 2.922 -8.219 1.00 93.94 75 TYR A CA 1
ATOM 588 C C . TYR A 1 75 ? -2.825 3.374 -9.322 1.00 93.94 75 TYR A C 1
ATOM 590 O O . TYR A 1 75 ? -2.381 2.537 -10.112 1.00 93.94 75 TYR A O 1
ATOM 598 N N . PRO A 1 76 ? -2.460 4.669 -9.389 1.00 93.19 76 PRO A N 1
ATOM 599 C CA . PRO A 1 76 ? -1.424 5.148 -10.298 1.00 93.19 76 PRO A CA 1
ATOM 600 C C . PRO A 1 76 ? -0.048 4.751 -9.749 1.00 93.19 76 PRO A C 1
ATOM 602 O O . PRO A 1 76 ? 0.550 5.472 -8.959 1.00 93.19 76 PRO A O 1
ATOM 605 N N . PHE A 1 77 ? 0.447 3.572 -10.105 1.00 91.56 77 PHE A N 1
ATOM 606 C CA . PHE A 1 77 ? 1.740 3.062 -9.659 1.00 91.56 77 PHE A CA 1
ATOM 607 C C . PHE A 1 77 ? 2.890 3.765 -10.390 1.00 91.56 77 PHE A C 1
ATOM 609 O O . PHE A 1 77 ? 2.819 3.974 -11.598 1.00 91.56 77 PHE A O 1
ATOM 616 N N . HIS A 1 78 ? 3.945 4.139 -9.666 1.00 88.88 78 HIS A N 1
ATOM 617 C CA . HIS A 1 78 ? 5.082 4.883 -10.211 1.00 88.88 78 HIS A CA 1
ATOM 618 C C . HIS A 1 78 ? 6.225 3.930 -10.599 1.00 88.88 78 HIS A C 1
ATOM 620 O O . HIS A 1 78 ? 6.871 3.348 -9.733 1.00 88.88 78 HIS A O 1
ATOM 626 N N . CYS A 1 79 ? 6.512 3.807 -11.895 1.00 87.00 79 CYS A N 1
ATOM 627 C CA . CYS A 1 79 ? 7.542 2.934 -12.474 1.00 87.00 79 CYS A CA 1
ATOM 628 C C . CYS A 1 79 ? 8.943 3.582 -12.497 1.00 87.00 79 CYS A C 1
ATOM 630 O O . CYS A 1 79 ? 9.670 3.483 -13.490 1.00 87.00 79 CYS A O 1
ATOM 632 N N . GLY A 1 80 ? 9.311 4.331 -11.455 1.00 78.94 80 GLY A N 1
ATOM 633 C CA . GLY A 1 80 ? 10.558 5.108 -11.432 1.00 78.94 80 GLY A CA 1
ATOM 634 C C . GLY A 1 80 ? 10.651 6.094 -12.607 1.00 78.94 80 GLY A C 1
ATOM 635 O O . GLY A 1 80 ? 9.741 6.883 -12.844 1.00 78.94 80 GLY A O 1
ATOM 636 N N . ALA A 1 81 ? 11.733 6.033 -13.391 1.00 71.44 81 ALA A N 1
ATOM 637 C CA . ALA A 1 81 ? 11.918 6.894 -14.569 1.00 71.44 81 ALA A CA 1
ATOM 638 C C . ALA A 1 81 ? 10.913 6.627 -15.713 1.00 71.44 81 ALA A C 1
ATOM 640 O O . ALA A 1 81 ? 10.864 7.386 -16.680 1.00 71.44 81 ALA A O 1
ATOM 641 N N . GLY A 1 82 ? 10.120 5.554 -15.621 1.00 71.94 82 GLY A N 1
ATOM 6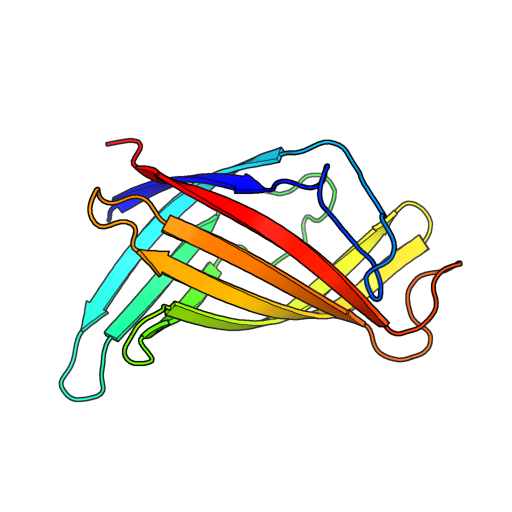42 C CA . GLY A 1 82 ? 9.136 5.153 -16.624 1.00 71.94 82 GLY A CA 1
ATOM 643 C C . GLY A 1 82 ? 7.783 5.869 -16.553 1.00 71.94 82 GLY A C 1
ATOM 644 O O . GLY A 1 82 ? 6.920 5.580 -17.379 1.00 71.94 82 GLY A O 1
ATOM 645 N N . GLY A 1 83 ? 7.579 6.776 -15.591 1.00 83.44 83 GLY A N 1
ATOM 646 C CA . GLY A 1 83 ? 6.296 7.451 -15.369 1.00 83.44 83 GLY A CA 1
ATOM 647 C C . GLY A 1 83 ? 5.318 6.617 -14.536 1.00 83.44 83 GLY A C 1
ATOM 648 O O . GLY A 1 83 ? 5.734 5.781 -13.735 1.00 83.44 83 GLY A O 1
ATOM 649 N N . THR A 1 84 ? 4.014 6.856 -14.696 1.00 88.69 84 THR A N 1
ATOM 650 C CA . THR A 1 84 ? 2.957 6.158 -13.946 1.00 88.69 84 THR A CA 1
ATOM 651 C C . THR A 1 84 ? 2.145 5.204 -14.821 1.00 88.69 84 THR A C 1
ATOM 653 O O . THR A 1 84 ? 1.859 5.485 -15.984 1.00 88.69 84 THR A O 1
ATOM 656 N N . VAL A 1 85 ? 1.741 4.074 -14.241 1.00 92.00 85 VAL A N 1
ATOM 657 C CA . VAL A 1 85 ? 0.861 3.065 -14.850 1.00 92.00 85 VAL A CA 1
ATOM 658 C C . VAL A 1 85 ? -0.296 2.749 -13.910 1.00 92.00 85 VAL A C 1
ATOM 660 O O . VAL A 1 85 ? -0.160 2.837 -12.692 1.00 92.00 85 VAL A O 1
ATOM 663 N N . THR A 1 86 ? -1.448 2.357 -14.448 1.00 93.88 86 THR A N 1
ATOM 664 C CA . THR A 1 86 ? -2.543 1.854 -13.609 1.00 93.88 86 THR A CA 1
ATOM 665 C C . THR A 1 86 ? -2.218 0.441 -13.129 1.00 93.88 86 THR A C 1
ATOM 667 O O . THR A 1 86 ? -1.923 -0.441 -13.935 1.00 93.88 86 THR A O 1
ATOM 670 N N . ALA A 1 87 ? -2.300 0.227 -11.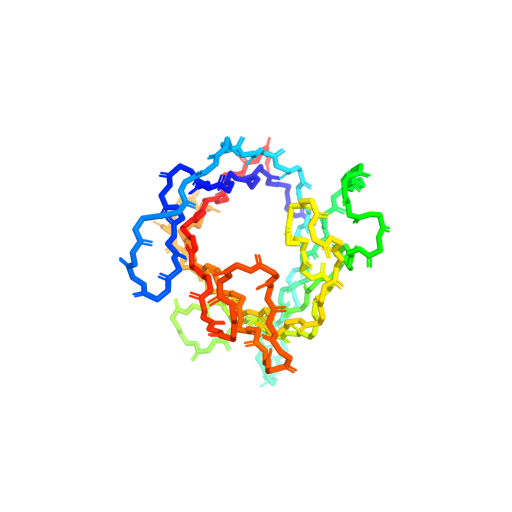819 1.00 96.44 87 ALA A N 1
ATOM 671 C CA . ALA A 1 87 ? -2.128 -1.068 -11.175 1.00 96.44 87 ALA A CA 1
ATOM 672 C C . ALA A 1 87 ? -3.320 -1.378 -10.268 1.00 96.44 87 ALA A C 1
ATOM 674 O O . ALA A 1 87 ? -3.884 -0.472 -9.652 1.00 96.44 87 ALA A O 1
ATOM 675 N N . ALA A 1 88 ? -3.651 -2.659 -10.122 1.00 97.62 88 ALA A N 1
ATOM 676 C CA . ALA A 1 88 ? -4.526 -3.105 -9.047 1.00 97.62 88 ALA A CA 1
ATOM 677 C C . ALA A 1 88 ? -3.705 -3.156 -7.755 1.00 97.62 88 ALA A C 1
ATOM 679 O O . ALA A 1 88 ? -2.833 -4.016 -7.598 1.00 97.62 88 ALA A O 1
ATOM 680 N N . ARG A 1 89 ? -3.952 -2.214 -6.841 1.00 97.38 89 ARG A N 1
ATOM 681 C CA . ARG A 1 89 ? -3.376 -2.254 -5.499 1.00 97.38 89 ARG A CA 1
ATOM 682 C C . ARG A 1 89 ? -4.254 -3.119 -4.610 1.00 97.38 89 ARG A C 1
ATOM 684 O O . ARG A 1 89 ? -5.461 -2.899 -4.570 1.00 97.38 89 ARG A O 1
ATOM 691 N N . SER A 1 90 ? -3.643 -4.019 -3.849 1.00 98.00 90 SER A N 1
ATOM 692 C CA . SER A 1 90 ? -4.325 -4.777 -2.800 1.00 98.00 90 SER A CA 1
ATOM 693 C C . SER A 1 90 ? -3.517 -4.742 -1.514 1.00 98.00 90 SER A C 1
ATOM 695 O O . SER A 1 90 ? -2.295 -4.868 -1.552 1.00 98.00 90 SER A O 1
ATOM 697 N N . ASP A 1 91 ? -4.205 -4.589 -0.389 1.00 97.94 91 ASP A N 1
ATOM 698 C CA . ASP A 1 91 ? -3.596 -4.529 0.934 1.00 97.94 91 ASP A CA 1
ATOM 699 C C . ASP A 1 91 ? -4.292 -5.503 1.885 1.00 97.94 91 ASP A C 1
ATOM 701 O O . ASP A 1 91 ? -5.525 -5.571 1.919 1.00 97.94 91 ASP A O 1
ATOM 705 N N . PHE A 1 92 ? -3.499 -6.176 2.716 1.00 97.56 92 PHE A N 1
ATOM 706 C CA . PHE A 1 92 ? -3.957 -6.957 3.861 1.00 97.56 92 PHE A CA 1
ATOM 707 C C . PHE A 1 92 ? -3.374 -6.381 5.149 1.00 97.56 92 PHE A C 1
ATOM 709 O O . PHE A 1 92 ? -2.189 -6.068 5.173 1.00 97.56 92 PHE A O 1
ATOM 716 N N . LEU A 1 93 ? -4.179 -6.255 6.213 1.00 97.19 93 LEU A N 1
ATOM 717 C CA . LEU A 1 93 ? -3.719 -5.836 7.546 1.00 97.19 93 LEU A CA 1
ATOM 718 C C . LEU A 1 93 ? -4.176 -6.823 8.614 1.00 97.19 93 LEU A C 1
ATOM 720 O O . LEU A 1 93 ? -5.375 -7.027 8.814 1.00 97.19 93 LEU A O 1
ATOM 724 N N . ILE A 1 94 ? -3.219 -7.369 9.349 1.00 97.88 94 ILE A N 1
ATOM 725 C CA . ILE A 1 94 ? -3.437 -8.307 10.444 1.00 97.88 94 ILE A CA 1
ATOM 726 C C . ILE A 1 94 ? -3.181 -7.565 11.764 1.00 97.88 94 ILE A C 1
ATOM 728 O O . ILE A 1 94 ? -2.093 -7.006 11.936 1.00 97.88 94 ILE A O 1
ATOM 732 N N . PRO A 1 95 ? -4.154 -7.511 12.693 1.00 96.25 95 PRO A N 1
ATOM 733 C CA . PRO A 1 95 ? -3.953 -6.890 13.999 1.00 96.25 95 PRO A CA 1
ATOM 734 C C . PRO A 1 95 ? -2.998 -7.722 14.864 1.00 96.25 95 PRO A C 1
ATOM 736 O O . PRO A 1 95 ? -3.171 -8.931 14.998 1.00 96.25 95 PRO A O 1
ATOM 739 N N . ASN A 1 96 ? -2.042 -7.066 15.523 1.00 96.81 96 ASN A N 1
ATOM 740 C CA . ASN A 1 96 ? -1.068 -7.730 16.402 1.00 96.81 96 ASN A CA 1
ATOM 741 C C . ASN A 1 96 ? -1.550 -7.857 17.866 1.00 96.81 96 ASN A C 1
ATOM 743 O O . ASN A 1 96 ? -0.878 -8.462 18.697 1.00 96.81 96 ASN A O 1
ATOM 747 N N . GLY A 1 97 ? -2.717 -7.292 18.200 1.00 94.38 97 GLY A N 1
ATOM 748 C CA . GLY A 1 97 ? -3.312 -7.327 19.547 1.00 94.38 97 GLY A CA 1
ATOM 749 C C . GLY A 1 97 ? -2.869 -6.196 20.486 1.00 94.38 97 GLY A C 1
ATOM 750 O O . GLY A 1 97 ? -3.533 -5.947 21.487 1.00 94.38 97 GLY A O 1
ATOM 751 N N . ASP A 1 98 ? -1.814 -5.462 20.134 1.00 94.56 98 ASP A N 1
ATOM 752 C CA . ASP A 1 98 ? -1.299 -4.283 20.850 1.00 94.56 98 ASP A CA 1
ATOM 753 C C . ASP A 1 98 ? -1.750 -2.946 20.222 1.00 94.56 98 ASP A C 1
ATOM 755 O O . ASP A 1 98 ? -1.280 -1.873 20.593 1.00 94.56 98 ASP A O 1
ATOM 759 N N . GLY A 1 99 ? -2.668 -3.013 19.255 1.00 93.12 99 GLY A N 1
ATOM 760 C CA . GLY A 1 99 ? -3.144 -1.873 18.474 1.00 93.12 99 GLY A CA 1
ATOM 761 C C . GLY A 1 99 ? -2.357 -1.622 17.187 1.00 93.12 99 GLY A C 1
ATOM 762 O O . GLY A 1 99 ? -2.865 -0.899 16.330 1.00 93.12 99 GLY A O 1
ATOM 763 N N . SER A 1 100 ? -1.179 -2.232 17.020 1.00 96.38 100 SER A N 1
ATOM 764 C CA . SER A 1 100 ? -0.415 -2.211 15.770 1.00 96.38 100 SER A CA 1
ATOM 765 C C . SER A 1 100 ? -0.930 -3.240 14.758 1.00 96.38 100 SER A C 1
ATOM 767 O O . SER A 1 100 ? -1.682 -4.164 15.097 1.00 96.38 100 SER A O 1
ATOM 769 N N . PHE A 1 101 ? -0.514 -3.077 13.501 1.00 97.62 101 PHE A N 1
ATOM 770 C CA . PHE A 1 101 ? -0.826 -4.015 12.424 1.00 97.62 101 PHE A CA 1
ATOM 771 C C . PHE A 1 101 ? 0.421 -4.415 11.649 1.00 97.62 101 PHE A C 1
ATOM 773 O O . PHE A 1 101 ? 1.296 -3.588 11.382 1.00 97.62 101 PHE A O 1
ATOM 780 N N . SER A 1 102 ? 0.436 -5.675 11.226 1.00 98.38 102 SER A N 1
ATOM 781 C CA . SER A 1 102 ? 1.330 -6.188 10.192 1.00 98.38 102 SER A CA 1
ATOM 782 C C . SER A 1 102 ? 0.579 -6.209 8.866 1.00 98.38 102 SER A C 1
ATOM 784 O O . SER A 1 102 ? -0.559 -6.676 8.819 1.00 98.38 102 SER A O 1
ATOM 786 N N . GLY A 1 103 ? 1.183 -5.696 7.799 1.00 97.94 103 GLY A N 1
ATOM 787 C CA . GLY A 1 103 ? 0.532 -5.559 6.506 1.00 97.94 103 GLY A CA 1
ATOM 788 C C . GLY A 1 103 ? 1.352 -6.070 5.332 1.00 97.94 103 GLY A C 1
ATOM 789 O O . GLY A 1 103 ? 2.581 -6.119 5.374 1.00 97.94 103 GLY A O 1
ATOM 790 N N . GLU A 1 104 ? 0.644 -6.420 4.265 1.00 98.31 104 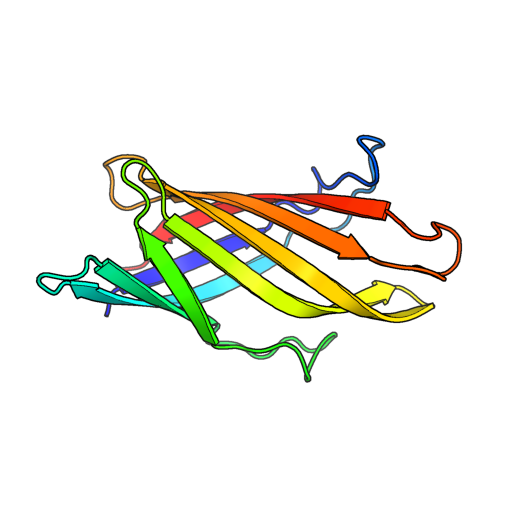GLU A N 1
ATOM 791 C CA . GLU A 1 104 ? 1.209 -6.779 2.966 1.00 98.31 104 GLU A CA 1
ATOM 792 C C . GLU A 1 104 ? 0.497 -5.997 1.873 1.00 98.31 104 GLU A C 1
ATOM 794 O O . GLU A 1 104 ? -0.732 -5.887 1.888 1.00 98.31 104 GLU A O 1
ATOM 799 N N . ARG A 1 105 ? 1.266 -5.424 0.947 1.00 98.25 105 ARG A N 1
ATOM 800 C CA . ARG A 1 105 ? 0.752 -4.646 -0.177 1.00 98.25 105 ARG A CA 1
ATOM 801 C C . ARG A 1 105 ? 1.253 -5.229 -1.479 1.00 98.25 105 ARG A C 1
ATOM 803 O O . ARG A 1 105 ? 2.453 -5.436 -1.637 1.00 98.25 105 ARG A O 1
ATOM 810 N N . THR A 1 106 ? 0.346 -5.392 -2.432 1.00 98.31 106 THR A N 1
ATOM 811 C CA . THR A 1 106 ? 0.675 -5.751 -3.809 1.00 98.31 106 THR A CA 1
ATOM 812 C C . THR A 1 106 ? 0.248 -4.675 -4.789 1.00 98.31 106 THR A C 1
ATOM 814 O O . THR A 1 106 ? -0.784 -4.033 -4.596 1.00 98.31 106 THR A O 1
ATOM 817 N N . PHE A 1 107 ? 0.992 -4.550 -5.884 1.00 97.56 107 PHE A N 1
ATOM 818 C CA . PHE A 1 107 ? 0.587 -3.815 -7.078 1.00 97.56 107 PHE A CA 1
ATOM 819 C C . PHE A 1 107 ? 0.687 -4.741 -8.284 1.00 97.56 107 PHE A C 1
ATOM 821 O O . PHE A 1 107 ? 1.791 -5.066 -8.719 1.00 97.56 107 PHE A O 1
ATOM 828 N N . THR A 1 108 ? -0.452 -5.164 -8.829 1.00 98.12 108 THR A N 1
ATOM 829 C CA . THR A 1 108 ? -0.488 -5.958 -10.061 1.00 98.12 108 THR A CA 1
ATOM 830 C C . THR A 1 108 ? -0.641 -5.029 -11.256 1.00 98.12 108 THR A C 1
ATOM 832 O O . THR A 1 108 ? -1.659 -4.351 -11.412 1.00 98.12 108 THR A O 1
ATOM 835 N N . VAL A 1 109 ? 0.384 -5.000 -12.102 1.00 96.75 109 VAL A N 1
ATOM 836 C CA . VAL A 1 109 ? 0.465 -4.171 -13.302 1.00 96.75 109 VAL A CA 1
ATOM 837 C C . VAL A 1 109 ? 0.153 -5.027 -14.531 1.00 96.75 109 VAL A C 1
ATOM 839 O O . VAL A 1 109 ? 0.801 -6.044 -14.778 1.00 96.75 109 VAL A O 1
ATOM 842 N N . GLY A 1 110 ? -0.847 -4.614 -15.313 1.00 94.94 110 GLY A N 1
ATOM 843 C CA . GLY A 1 110 ? -1.191 -5.243 -16.593 1.00 94.94 110 GLY A CA 1
ATOM 844 C C . GLY A 1 110 ? -0.240 -4.853 -17.733 1.00 94.94 110 GLY A C 1
ATOM 845 O O . GLY A 1 110 ? 0.669 -4.047 -17.556 1.00 94.94 110 GLY A O 1
ATOM 846 N N . ALA A 1 111 ? -0.450 -5.406 -18.932 1.00 92.38 111 ALA A N 1
ATOM 847 C CA . ALA A 1 111 ? 0.356 -5.056 -20.106 1.00 92.38 111 ALA A CA 1
ATOM 848 C C . ALA A 1 111 ? 0.159 -3.573 -20.517 1.00 92.38 111 ALA A C 1
ATOM 850 O O . ALA A 1 111 ? -0.970 -3.084 -20.464 1.00 92.38 111 ALA A O 1
ATOM 851 N N . PRO A 1 112 ? 1.213 -2.859 -20.965 1.00 91.38 112 PRO A N 1
ATOM 852 C CA . PRO A 1 112 ? 2.573 -3.353 -21.214 1.00 91.38 112 PRO A CA 1
ATOM 853 C C . PRO A 1 112 ? 3.454 -3.467 -19.959 1.00 91.38 112 PRO A C 1
ATOM 855 O O . PRO A 1 112 ? 4.513 -4.080 -20.037 1.00 91.38 112 PRO A O 1
ATOM 858 N N . GLY A 1 113 ? 3.018 -2.926 -18.821 1.00 91.50 113 GLY A N 1
ATOM 859 C CA . GLY A 1 113 ? 3.767 -2.935 -17.570 1.00 91.50 113 GLY A CA 1
ATOM 860 C C . GLY A 1 113 ? 4.710 -1.750 -17.387 1.00 91.50 113 GLY A C 1
ATOM 861 O O . GLY A 1 113 ? 4.693 -0.799 -18.172 1.00 91.50 113 GLY A O 1
ATOM 862 N N . CYS A 1 114 ? 5.537 -1.812 -16.343 1.00 91.81 114 CYS A N 1
ATOM 863 C CA . CYS A 1 114 ? 6.594 -0.827 -16.134 1.00 91.81 114 CYS A CA 1
ATOM 864 C C . CYS A 1 114 ? 7.730 -1.028 -17.154 1.00 91.81 114 CYS A C 1
ATOM 866 O O . CYS A 1 114 ? 8.078 -2.175 -17.461 1.00 91.81 114 CYS A O 1
ATOM 868 N N . PRO A 1 115 ? 8.342 0.049 -17.686 1.00 89.94 115 PRO A N 1
ATOM 869 C CA . PRO A 1 115 ? 9.496 -0.073 -18.572 1.00 89.94 115 PRO A CA 1
ATOM 870 C C . PRO A 1 115 ? 10.630 -0.882 -17.928 1.00 89.94 115 PRO A C 1
ATOM 872 O O . PRO A 1 115 ? 11.068 -0.570 -16.829 1.00 89.94 115 PRO A O 1
ATOM 875 N N . GLY A 1 116 ? 11.107 -1.916 -18.625 1.00 88.75 116 GLY A N 1
ATOM 876 C CA . GLY A 1 116 ? 12.153 -2.826 -18.139 1.00 88.75 116 GLY A CA 1
ATOM 877 C C . GLY A 1 116 ? 11.621 -4.073 -17.427 1.00 88.75 116 GLY A C 1
ATOM 878 O O . GLY A 1 116 ? 12.168 -5.152 -17.640 1.00 88.75 116 GLY A O 1
ATOM 879 N N . ASP A 1 117 ? 10.526 -3.956 -16.676 1.00 91.00 117 ASP A N 1
ATOM 880 C CA . ASP A 1 117 ? 9.951 -5.074 -15.917 1.00 91.00 117 ASP A CA 1
ATOM 881 C C . ASP A 1 117 ? 8.857 -5.835 -16.676 1.00 91.00 117 ASP A C 1
ATOM 883 O O . ASP A 1 117 ? 8.753 -7.056 -16.545 1.00 91.00 117 ASP A O 1
ATOM 887 N N . GLY A 1 118 ? 8.059 -5.132 -17.486 1.00 92.94 118 GLY A N 1
ATOM 888 C CA . GLY A 1 118 ? 6.860 -5.696 -18.105 1.00 92.94 118 GLY A CA 1
ATOM 889 C C . GLY A 1 118 ? 5.691 -5.839 -17.115 1.00 92.94 118 GLY A C 1
ATOM 890 O O . GLY A 1 118 ? 5.706 -5.224 -16.044 1.00 92.94 118 GLY A O 1
ATOM 891 N N . PRO A 1 119 ? 4.617 -6.567 -17.480 1.00 96.31 119 PRO A N 1
ATOM 892 C CA . PRO A 1 119 ? 3.506 -6.834 -16.570 1.00 96.31 119 PRO A CA 1
ATOM 893 C C . PRO A 1 119 ? 3.940 -7.786 -15.452 1.00 96.31 119 PRO A C 1
ATOM 895 O O . PRO A 1 119 ? 4.769 -8.669 -15.670 1.00 96.31 119 PRO A O 1
ATOM 898 N N . GLY A 1 120 ? 3.342 -7.641 -14.274 1.00 97.00 120 GLY A N 1
ATOM 899 C CA . GLY A 1 120 ? 3.654 -8.480 -13.120 1.00 97.00 120 GLY A CA 1
ATOM 900 C C . GLY A 1 120 ? 3.181 -7.873 -11.80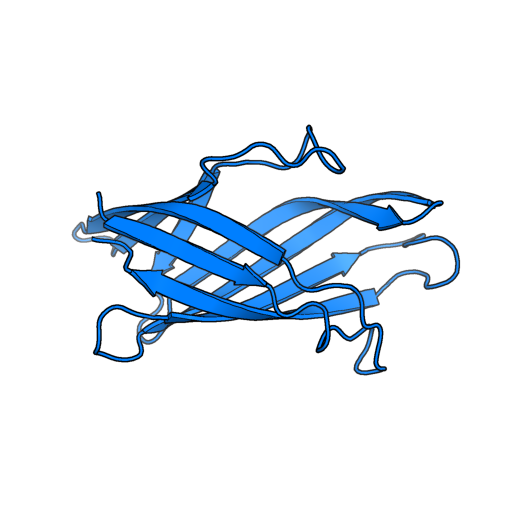8 1.00 97.00 120 GLY A C 1
ATOM 901 O O . GLY A 1 120 ? 2.454 -6.877 -11.795 1.00 97.00 120 GLY A O 1
ATOM 902 N N . THR A 1 121 ? 3.574 -8.491 -10.700 1.00 98.12 121 THR A N 1
ATOM 903 C CA . THR A 1 121 ? 3.170 -8.076 -9.356 1.00 98.12 121 THR A CA 1
ATOM 904 C C . THR A 1 121 ? 4.362 -7.643 -8.518 1.00 98.12 121 THR A C 1
ATOM 906 O O . THR A 1 121 ? 5.261 -8.439 -8.241 1.00 98.12 121 THR A O 1
ATOM 909 N N . TYR A 1 122 ? 4.318 -6.391 -8.059 1.00 97.50 122 TYR A N 1
ATOM 910 C CA . TYR A 1 122 ? 5.162 -5.912 -6.970 1.00 97.50 122 TYR A CA 1
ATOM 911 C C . TYR A 1 122 ? 4.530 -6.292 -5.634 1.00 97.50 122 TYR A C 1
ATOM 913 O O . TYR A 1 122 ? 3.307 -6.232 -5.492 1.00 97.50 122 TYR A O 1
ATOM 921 N N . TRP A 1 123 ? 5.349 -6.632 -4.647 1.00 98.38 123 TRP A N 1
ATOM 922 C CA . TRP A 1 123 ? 4.925 -6.916 -3.276 1.00 98.38 123 TRP A CA 1
ATOM 923 C C . TRP A 1 123 ? 5.868 -6.242 -2.285 1.00 98.38 123 TRP A C 1
ATOM 925 O O . TRP A 1 123 ? 7.080 -6.280 -2.490 1.00 98.38 123 TRP A O 1
ATOM 935 N N . LEU A 1 124 ? 5.330 -5.676 -1.202 1.00 98.31 124 LEU A N 1
ATOM 936 C CA . LEU A 1 124 ? 6.113 -5.246 -0.043 1.00 98.31 124 LEU A CA 1
ATOM 937 C C . LEU A 1 124 ? 5.357 -5.474 1.281 1.00 98.31 124 LEU A C 1
ATOM 939 O O . LEU A 1 124 ? 4.124 -5.379 1.311 1.00 98.31 124 LEU A O 1
ATOM 943 N N . PRO A 1 125 ? 6.073 -5.714 2.392 1.00 98.56 125 PRO A N 1
ATOM 944 C CA . PRO A 1 125 ? 5.487 -5.694 3.720 1.00 98.56 125 PRO A CA 1
ATOM 945 C C . PRO A 1 125 ? 5.450 -4.268 4.282 1.00 98.56 125 PRO A C 1
ATOM 947 O O . PRO A 1 125 ? 6.222 -3.390 3.890 1.00 98.56 125 PRO A O 1
ATOM 950 N N . PHE A 1 126 ? 4.555 -4.030 5.234 1.00 98.44 126 PHE A N 1
ATOM 951 C CA . PHE A 1 126 ? 4.483 -2.762 5.949 1.00 98.44 126 PHE A CA 1
ATOM 952 C C . PHE A 1 126 ? 3.921 -2.927 7.359 1.00 98.44 126 PHE A C 1
ATOM 954 O O . PHE A 1 126 ? 3.321 -3.949 7.684 1.00 98.44 126 PHE A O 1
ATOM 961 N N . THR A 1 127 ? 4.122 -1.927 8.212 1.00 98.25 127 THR A N 1
ATOM 962 C CA . THR A 1 127 ? 3.605 -1.922 9.587 1.00 98.25 127 THR A CA 1
ATOM 963 C C . THR A 1 127 ? 2.874 -0.629 9.900 1.00 98.25 127 THR A C 1
ATOM 965 O O . THR A 1 127 ? 3.172 0.425 9.337 1.00 98.25 127 THR A O 1
ATOM 968 N N . LEU A 1 128 ? 1.888 -0.721 10.792 1.00 97.06 128 LEU A N 1
ATOM 969 C CA . LEU A 1 128 ? 1.161 0.429 11.324 1.00 97.06 128 LEU A CA 1
ATOM 970 C C . LEU A 1 128 ? 1.393 0.481 12.823 1.00 97.06 128 LEU A C 1
ATOM 972 O O . LEU A 1 128 ? 0.978 -0.436 13.534 1.00 97.06 128 LEU A O 1
ATOM 976 N N . THR A 1 129 ? 1.971 1.574 13.299 1.00 97.44 129 THR A N 1
ATOM 977 C CA . THR A 1 129 ? 2.224 1.794 14.725 1.00 97.44 129 THR A CA 1
ATOM 978 C C . THR A 1 129 ? 1.336 2.929 15.225 1.00 97.44 129 THR A C 1
ATOM 980 O O . THR A 1 129 ? 1.392 4.013 14.640 1.00 97.44 129 THR A O 1
ATOM 983 N N . PRO A 1 130 ? 0.504 2.722 16.264 1.00 95.56 130 PRO A N 1
ATOM 984 C CA . PRO A 1 130 ? -0.288 3.795 16.855 1.00 95.56 130 PRO A CA 1
ATOM 985 C C . PRO A 1 130 ? 0.602 4.942 17.340 1.00 95.56 130 PRO A C 1
ATOM 987 O O . PRO A 1 130 ? 1.638 4.699 17.957 1.00 95.56 130 PRO A O 1
ATOM 990 N N . THR A 1 131 ? 0.186 6.184 17.100 1.00 93.25 131 THR A N 1
ATOM 991 C CA . THR A 1 131 ? 0.926 7.381 17.545 1.00 93.25 131 THR A CA 1
ATOM 992 C C . THR A 1 131 ? 0.260 8.121 18.708 1.00 93.25 131 THR A C 1
ATOM 994 O O . THR A 1 131 ? 0.877 9.012 19.293 1.00 93.25 131 THR A O 1
ATOM 997 N N . SER A 1 132 ? -0.971 7.741 19.079 1.00 70.00 132 SER A N 1
ATOM 998 C CA . SER A 1 132 ? -1.719 8.262 20.237 1.00 70.00 132 SER A CA 1
ATOM 999 C C . SER A 1 132 ? -2.900 7.377 20.613 1.00 70.00 132 SER A C 1
ATOM 1001 O O . SER A 1 132 ? -3.586 6.938 19.657 1.00 70.00 132 SER A O 1
#

Foldseek 3Di:
DFKWKKKWQQQQKDWVNHRDHDDIDIFIWDWDWDQDPVFIKIKIAGPDADPQFNPFDRIWIWTDPPFWTKTWDWGQDQLDVQGTATWIKMKIWGDPVPRKTKMKIKTFGAPQGRVPRGTTMMITIMMIDTPD

Radius of gyration: 14.98 Å; chains: 1; bounding box: 39×27×42 Å

Organism: NCBI:txid1962118

Sequence (132 aa):
MCAYDTYLDHARQTFEGRPDPSDPSTQAASFTTTCTAQGCVARWLRVAELSDNPHAPALFDYRWNGDRWESSADYPFHCGAGGTVTAARSDFLIPNGDGSFSGERTFTVGAPGCPGDGPGTYWLPFTLTPTS

pLDDT: mean 93.23, std 6.0, range [70.0, 98.56]

Secondary structure (DSSP, 8-state):
-EEEEEEE-GGG-EETTEE-----EEEEEEEEEEEETTEEEEEEEE-S--TT-TTS-SEEEEEE-SSSEEEEEEEEEE-GGG-EEEEEEEEEEEE-SSS-EEEEEEEEEEEEEETTTEEEEEEEEEEEEE--